Protein AF-T1BPV6-F1 (afdb_monomer_lite)

Foldseek 3Di:
DDDDPPPDDVVVVVVVVVVVVVVVVVVLVVVCVVVVHPDDDCVVPVVVVVVVVVVVVVVVVVVVVD

Organism: NCBI:txid410659

Structure (mmCIF, N/CA/C/O backbone):
data_AF-T1BPV6-F1
#
_entry.id   AF-T1BPV6-F1
#
loop_
_atom_site.group_PDB
_atom_site.id
_atom_site.type_symbol
_atom_site.label_atom_id
_atom_site.label_alt_id
_atom_site.label_comp_id
_atom_site.label_asym_id
_atom_site.label_entity_id
_atom_site.label_seq_id
_atom_site.pdbx_PDB_ins_code
_atom_site.Cartn_x
_atom_site.Cartn_y
_atom_site.Cartn_z
_atom_site.occupancy
_atom_site.B_iso_or_equiv
_atom_site.auth_seq_id
_atom_site.auth_comp_id
_atom_site.auth_asym_id
_atom_site.auth_atom_id
_atom_site.pdbx_PDB_model_num
ATOM 1 N N . MET A 1 1 ? 16.498 -15.850 -34.882 1.00 46.31 1 MET A N 1
ATOM 2 C CA . MET A 1 1 ? 17.365 -14.743 -34.430 1.00 46.31 1 MET A CA 1
ATOM 3 C C . MET A 1 1 ? 16.518 -13.493 -34.378 1.00 46.31 1 MET A C 1
ATOM 5 O O . MET A 1 1 ? 15.911 -13.136 -35.378 1.00 46.31 1 MET A O 1
ATOM 9 N N . SER A 1 2 ? 16.384 -12.951 -33.173 1.00 52.28 2 SER A N 1
ATOM 10 C CA . SER A 1 2 ? 15.510 -11.847 -32.796 1.00 52.28 2 SER A CA 1
ATOM 11 C C . SER A 1 2 ? 15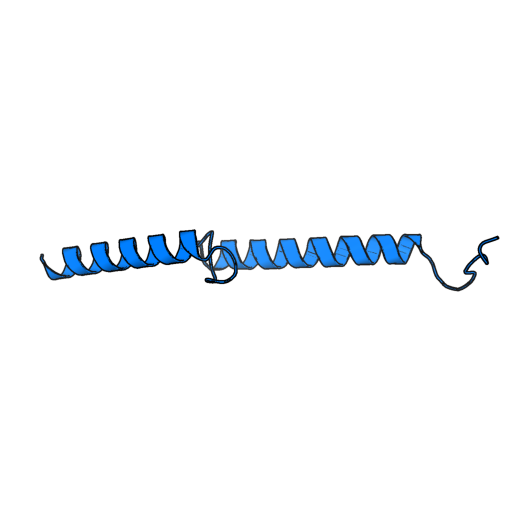.731 -10.625 -33.683 1.00 52.28 2 SER A C 1
ATOM 13 O O . SER A 1 2 ? 16.850 -10.127 -33.784 1.00 52.28 2 SER A O 1
ATOM 15 N N . GLY A 1 3 ? 14.662 -10.161 -34.331 1.00 60.47 3 GLY A N 1
ATOM 16 C CA . GLY A 1 3 ? 14.673 -8.915 -35.083 1.00 60.47 3 GLY A CA 1
ATOM 17 C C . GLY A 1 3 ? 14.988 -7.762 -34.140 1.00 60.47 3 GLY A C 1
ATOM 18 O O . GLY A 1 3 ? 14.313 -7.574 -33.129 1.00 60.47 3 GLY A O 1
ATOM 19 N N . MET A 1 4 ? 16.044 -7.019 -34.453 1.00 61.91 4 MET A N 1
ATOM 20 C CA . MET A 1 4 ? 16.382 -5.781 -33.771 1.00 61.91 4 MET A CA 1
ATOM 21 C C . MET A 1 4 ? 15.183 -4.841 -33.923 1.00 61.91 4 MET A C 1
ATOM 23 O O . MET A 1 4 ? 14.823 -4.469 -35.040 1.00 61.91 4 MET A O 1
ATOM 27 N N . VAL A 1 5 ? 14.509 -4.517 -32.819 1.00 60.59 5 VAL A N 1
ATOM 28 C CA . VAL A 1 5 ? 13.330 -3.650 -32.850 1.00 60.59 5 VAL A CA 1
ATOM 29 C C . VAL A 1 5 ? 13.820 -2.211 -32.989 1.00 60.59 5 VAL A C 1
ATOM 31 O O . VAL A 1 5 ? 13.939 -1.483 -32.012 1.00 60.59 5 VAL A O 1
ATOM 34 N N . ILE A 1 6 ? 14.157 -1.816 -34.220 1.00 62.47 6 ILE A N 1
ATOM 35 C CA . ILE A 1 6 ? 14.711 -0.492 -34.566 1.00 62.47 6 ILE A CA 1
ATOM 36 C C . ILE A 1 6 ? 13.799 0.649 -34.064 1.00 62.47 6 ILE A C 1
ATOM 38 O O . ILE A 1 6 ? 14.282 1.727 -33.739 1.00 62.47 6 ILE A O 1
ATOM 42 N N . ASN A 1 7 ? 12.495 0.380 -33.913 1.00 67.00 7 ASN A N 1
ATOM 43 C CA . ASN A 1 7 ? 11.479 1.344 -33.477 1.00 67.00 7 ASN A CA 1
ATOM 44 C C . ASN A 1 7 ? 10.945 1.130 -32.048 1.00 67.00 7 ASN A C 1
ATOM 46 O O . ASN A 1 7 ? 10.077 1.884 -31.612 1.00 67.00 7 ASN A O 1
ATOM 50 N N . THR A 1 8 ? 11.401 0.118 -31.300 1.00 71.31 8 THR A N 1
ATOM 51 C CA . THR A 1 8 ? 10.904 -0.133 -29.935 1.00 71.31 8 THR A CA 1
ATOM 52 C C . THR A 1 8 ? 12.067 -0.237 -28.969 1.00 71.31 8 THR A C 1
ATOM 54 O O . THR A 1 8 ? 12.801 -1.221 -28.935 1.00 71.31 8 THR A O 1
ATOM 57 N N . ASN A 1 9 ? 12.212 0.792 -28.140 1.00 81.06 9 ASN A N 1
ATOM 58 C CA . ASN A 1 9 ? 13.227 0.834 -27.103 1.00 81.06 9 ASN A CA 1
ATOM 59 C C . ASN A 1 9 ? 12.796 -0.043 -25.914 1.00 81.06 9 ASN A C 1
ATOM 61 O O . ASN A 1 9 ? 12.062 0.395 -25.028 1.00 81.06 9 ASN A O 1
ATOM 65 N N . THR A 1 10 ? 13.259 -1.291 -25.892 1.00 84.06 10 THR A N 1
ATOM 66 C CA . THR A 1 10 ? 12.965 -2.265 -24.829 1.00 84.06 10 THR A CA 1
ATOM 67 C C . THR A 1 10 ? 13.479 -1.828 -23.455 1.00 84.06 10 THR A C 1
ATOM 69 O O . THR A 1 10 ? 12.833 -2.119 -22.450 1.00 84.06 10 THR A O 1
ATOM 72 N N . ALA A 1 11 ? 14.579 -1.069 -23.393 1.00 85.81 11 ALA A N 1
ATOM 73 C CA . ALA A 1 11 ? 15.065 -0.478 -22.146 1.00 85.81 11 ALA A CA 1
ATOM 74 C C . ALA A 1 11 ? 14.110 0.612 -21.630 1.00 85.81 11 ALA A C 1
ATOM 76 O O . ALA A 1 11 ? 13.813 0.652 -20.438 1.00 85.81 11 ALA A O 1
ATOM 77 N N . SER A 1 12 ? 13.562 1.446 -22.524 1.00 87.00 12 SER A N 1
ATOM 78 C CA . SER A 1 12 ? 12.524 2.426 -22.175 1.00 87.00 12 SER A CA 1
ATOM 79 C C . SER A 1 12 ? 11.235 1.744 -21.720 1.00 87.00 12 SER A C 1
ATOM 81 O O . SER A 1 12 ? 10.667 2.155 -20.715 1.00 87.00 12 SER A O 1
ATOM 83 N N . LEU A 1 13 ? 10.808 0.662 -22.379 1.00 88.88 13 LEU A N 1
ATOM 84 C CA . LEU A 1 13 ? 9.651 -0.125 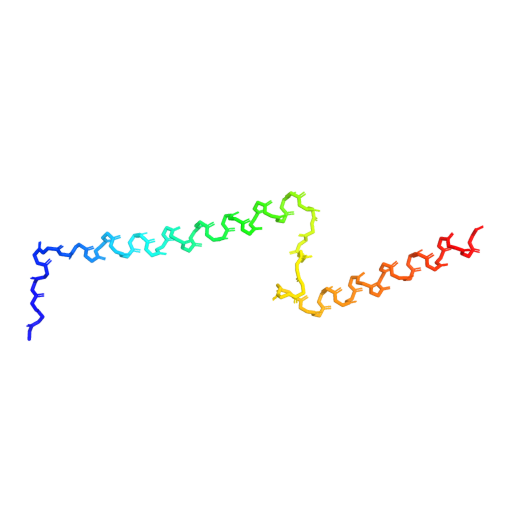-21.936 1.00 88.88 13 LEU A CA 1
ATOM 85 C C . LEU A 1 13 ? 9.868 -0.732 -20.543 1.00 88.88 13 LEU A C 1
ATOM 87 O O . LEU A 1 13 ? 8.983 -0.652 -19.692 1.00 88.88 13 LEU A O 1
ATOM 91 N N . GLY A 1 14 ? 11.054 -1.286 -20.279 1.00 89.94 14 GLY A N 1
ATOM 92 C CA . GLY A 1 14 ? 11.416 -1.787 -18.952 1.00 89.94 14 GLY A CA 1
ATOM 93 C C . GLY A 1 14 ? 11.429 -0.681 -17.894 1.00 89.94 14 GLY A C 1
ATOM 94 O O . GLY A 1 14 ? 10.910 -0.871 -16.793 1.00 89.94 14 GLY A O 1
ATOM 95 N N . ALA A 1 15 ? 11.962 0.496 -18.226 1.00 90.62 15 ALA A N 1
ATOM 96 C CA . ALA A 1 15 ? 11.945 1.658 -17.341 1.00 90.62 15 ALA A CA 1
ATOM 97 C C . ALA A 1 15 ? 10.512 2.144 -17.062 1.00 90.62 15 ALA A C 1
ATOM 99 O O . ALA A 1 15 ? 10.169 2.376 -15.907 1.00 90.62 15 ALA A O 1
ATOM 100 N N . GLN A 1 16 ? 9.656 2.224 -18.084 1.00 92.69 16 GLN A N 1
ATOM 101 C CA . GLN A 1 16 ? 8.245 2.603 -17.950 1.00 92.69 16 GLN A CA 1
ATOM 102 C C . GLN A 1 16 ? 7.459 1.597 -17.099 1.00 92.69 16 GLN A C 1
ATOM 104 O O . GLN A 1 16 ? 6.661 1.996 -16.257 1.00 92.69 16 GLN A O 1
ATOM 109 N N . PHE A 1 17 ? 7.713 0.296 -17.254 1.00 92.94 17 PHE A N 1
ATOM 110 C CA . PHE A 1 17 ? 7.096 -0.736 -16.418 1.00 92.94 17 PHE A CA 1
ATOM 111 C C . PHE A 1 17 ? 7.480 -0.593 -14.936 1.00 92.94 17 PHE A C 1
ATOM 113 O O . PHE A 1 17 ? 6.617 -0.641 -14.059 1.00 92.94 17 PHE A O 1
ATOM 120 N N . ASN A 1 18 ? 8.766 -0.370 -14.647 1.00 94.31 18 ASN A N 1
ATOM 121 C CA . ASN A 1 18 ? 9.229 -0.121 -13.279 1.00 94.31 18 ASN A CA 1
ATOM 122 C C . ASN A 1 18 ? 8.704 1.212 -12.721 1.00 94.31 18 ASN A C 1
ATOM 124 O O . ASN A 1 18 ? 8.379 1.291 -11.534 1.00 94.31 18 ASN A O 1
ATOM 128 N N . LEU A 1 19 ? 8.586 2.243 -13.564 1.00 95.31 19 LEU A N 1
ATOM 129 C CA . LEU A 1 19 ? 8.012 3.535 -13.194 1.00 95.31 19 LEU A CA 1
ATOM 130 C C . LEU A 1 19 ? 6.540 3.388 -12.810 1.00 95.31 19 LEU A C 1
ATOM 132 O O . LEU A 1 19 ? 6.164 3.857 -11.742 1.00 95.31 19 LEU A O 1
ATOM 136 N N . ASN A 1 20 ? 5.739 2.677 -13.607 1.00 95.69 20 ASN A N 1
ATOM 137 C CA . ASN A 1 20 ? 4.336 2.406 -13.284 1.00 95.69 20 ASN A CA 1
ATOM 138 C C . ASN A 1 20 ? 4.200 1.659 -11.950 1.00 95.69 20 ASN A C 1
ATOM 140 O O . ASN A 1 20 ? 3.474 2.110 -11.070 1.00 95.69 20 ASN A O 1
ATOM 144 N N . GLN A 1 21 ? 4.989 0.600 -11.727 1.00 95.69 21 GLN A N 1
ATOM 145 C CA . GLN A 1 21 ? 4.987 -0.094 -10.431 1.00 95.69 21 GLN A CA 1
ATOM 146 C C . GLN A 1 21 ? 5.388 0.815 -9.260 1.00 95.69 21 GLN A C 1
ATOM 148 O O . GLN A 1 21 ? 4.852 0.697 -8.157 1.00 95.69 21 GLN A O 1
ATOM 153 N N . THR A 1 22 ? 6.356 1.708 -9.471 1.00 95.38 22 THR A N 1
ATOM 154 C CA . THR A 1 22 ? 6.790 2.659 -8.440 1.00 95.38 22 THR A CA 1
ATOM 155 C C . THR A 1 22 ? 5.700 3.690 -8.159 1.00 95.38 22 THR A C 1
ATOM 157 O O . THR A 1 22 ? 5.455 4.009 -6.996 1.00 95.38 22 THR A O 1
ATOM 160 N N . GLN A 1 23 ? 5.000 4.153 -9.195 1.00 95.44 23 GLN A N 1
ATOM 161 C CA . GLN A 1 23 ? 3.871 5.068 -9.076 1.00 95.44 23 GLN A CA 1
ATOM 162 C C . GLN A 1 23 ? 2.710 4.434 -8.299 1.00 95.44 23 GLN A C 1
ATOM 164 O O . GLN A 1 23 ? 2.160 5.074 -7.406 1.00 95.44 23 GLN A O 1
ATOM 169 N N . ASP A 1 24 ? 2.386 3.166 -8.558 1.00 93.81 24 ASP A N 1
ATOM 170 C CA .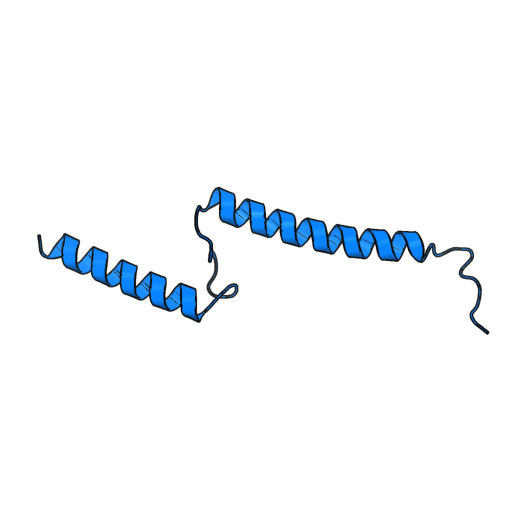 ASP A 1 24 ? 1.337 2.444 -7.827 1.00 93.81 24 ASP A CA 1
ATOM 171 C C . ASP A 1 24 ? 1.677 2.303 -6.336 1.00 93.81 24 ASP A C 1
ATOM 173 O O . ASP A 1 24 ? 0.846 2.566 -5.458 1.00 93.81 24 ASP A O 1
ATOM 177 N N . ARG A 1 25 ? 2.934 1.960 -6.026 1.00 91.06 25 ARG A N 1
ATOM 178 C CA . ARG A 1 25 ? 3.428 1.890 -4.640 1.00 91.06 25 ARG A CA 1
ATOM 179 C C . ARG A 1 25 ? 3.407 3.255 -3.954 1.00 91.06 25 ARG A C 1
ATOM 181 O O . ARG A 1 25 ? 3.051 3.338 -2.774 1.00 91.06 25 ARG A O 1
ATOM 188 N N . LEU A 1 26 ? 3.765 4.318 -4.673 1.00 93.06 26 LEU A N 1
ATOM 189 C CA . LEU A 1 26 ? 3.701 5.688 -4.170 1.00 93.06 26 LEU A CA 1
ATOM 190 C C . LEU A 1 26 ? 2.255 6.089 -3.864 1.00 93.06 26 LEU A C 1
ATOM 192 O O . LEU A 1 26 ? 1.984 6.560 -2.763 1.00 93.06 26 LEU A O 1
ATOM 196 N N . ASN A 1 27 ? 1.320 5.831 -4.778 1.00 91.75 27 ASN A N 1
ATOM 197 C CA . ASN A 1 27 ? -0.102 6.118 -4.583 1.00 91.75 27 ASN A CA 1
ATOM 198 C C . ASN A 1 27 ? -0.663 5.377 -3.357 1.00 91.75 27 ASN A C 1
ATOM 200 O O . ASN A 1 27 ? -1.354 5.975 -2.534 1.00 91.75 27 ASN A O 1
ATOM 204 N N . SER A 1 28 ? -0.315 4.097 -3.177 1.00 87.81 28 SER A N 1
ATOM 205 C CA . SER A 1 28 ? -0.687 3.334 -1.975 1.00 87.81 28 SER A CA 1
ATOM 206 C C . SER A 1 28 ? -0.106 3.953 -0.696 1.00 87.81 28 SER A C 1
ATOM 208 O O . SER A 1 28 ? -0.807 4.097 0.308 1.00 87.81 28 SER A O 1
ATOM 210 N N . SER A 1 29 ? 1.156 4.387 -0.742 1.00 89.31 29 SER A N 1
ATOM 211 C CA . SER A 1 29 ? 1.825 5.037 0.390 1.00 89.31 29 SER A CA 1
ATOM 212 C C . SER A 1 29 ? 1.178 6.378 0.745 1.00 89.31 29 SER A C 1
ATOM 214 O O . SER A 1 29 ? 0.956 6.648 1.923 1.00 89.31 29 SER A 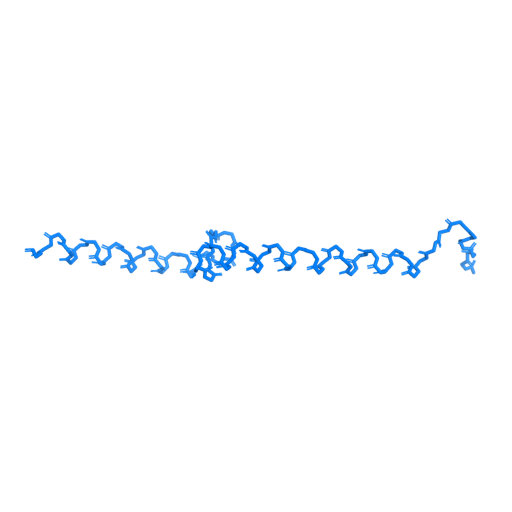O 1
ATOM 216 N N . ILE A 1 30 ? 0.807 7.182 -0.256 1.00 91.19 30 ILE A N 1
ATOM 217 C CA . ILE A 1 30 ? 0.073 8.441 -0.071 1.00 91.19 30 ILE A CA 1
ATOM 218 C C . ILE A 1 30 ? -1.305 8.175 0.538 1.00 91.19 30 ILE A C 1
ATOM 220 O O . ILE A 1 30 ? -1.686 8.856 1.485 1.00 91.19 30 ILE A O 1
ATOM 224 N N . ASN A 1 31 ? -2.030 7.160 0.063 1.00 86.94 31 ASN A N 1
ATOM 225 C CA . ASN A 1 31 ? -3.334 6.798 0.622 1.00 86.94 31 ASN A CA 1
ATOM 226 C C . ASN A 1 31 ? -3.235 6.390 2.098 1.00 86.94 31 ASN A C 1
ATOM 228 O O . ASN A 1 31 ? -4.038 6.847 2.909 1.00 86.94 31 ASN A O 1
ATOM 232 N N . ARG A 1 32 ? -2.227 5.588 2.465 1.00 86.81 32 ARG A N 1
ATOM 233 C CA . ARG A 1 32 ? -1.962 5.209 3.866 1.00 86.81 32 ARG A CA 1
ATOM 234 C C . ARG A 1 32 ? -1.554 6.402 4.725 1.00 86.81 32 ARG A C 1
ATOM 236 O O . ARG A 1 32 ? -1.984 6.499 5.868 1.00 86.81 32 ARG A O 1
ATOM 243 N N . LEU A 1 33 ? -0.739 7.310 4.185 1.00 88.81 33 LEU A N 1
ATOM 244 C CA . LEU A 1 33 ? -0.350 8.535 4.883 1.00 88.81 33 LEU A CA 1
ATOM 245 C C . LEU A 1 33 ? -1.560 9.450 5.110 1.00 88.81 33 LEU A C 1
ATOM 247 O O . LEU A 1 33 ? -1.734 9.968 6.207 1.00 88.81 33 LEU A O 1
ATOM 251 N N . SER A 1 34 ? -2.405 9.620 4.093 1.00 90.38 34 SER A N 1
ATOM 252 C CA . SER A 1 34 ? -3.589 10.477 4.160 1.00 90.38 34 SER A CA 1
ATOM 253 C C . SER A 1 34 ? -4.672 9.918 5.078 1.00 90.38 34 SER A C 1
ATOM 255 O O . SER A 1 34 ? -5.381 10.702 5.703 1.00 90.38 34 SER A O 1
ATOM 257 N N . SER A 1 35 ? -4.843 8.594 5.139 1.00 86.00 35 SER A N 1
ATOM 258 C CA . SER A 1 35 ? -5.843 7.976 6.014 1.00 86.00 35 SER A CA 1
ATOM 259 C C . SER A 1 35 ? -5.320 7.711 7.424 1.00 86.00 35 SER A C 1
ATOM 261 O O . SER A 1 35 ? -6.113 7.555 8.348 1.00 86.00 35 SER A O 1
ATOM 263 N N . GLY A 1 36 ? -3.996 7.626 7.594 1.00 85.31 36 GLY A N 1
ATOM 264 C CA . GLY A 1 36 ? -3.352 7.177 8.827 1.00 85.31 36 GLY A CA 1
ATOM 265 C C . GLY A 1 36 ? -3.506 5.673 9.092 1.00 85.31 36 GLY A C 1
ATOM 266 O O . GLY A 1 36 ? -2.948 5.164 10.065 1.00 85.31 36 GLY A O 1
ATOM 267 N N . TYR A 1 37 ? -4.224 4.937 8.235 1.00 81.12 37 TYR A N 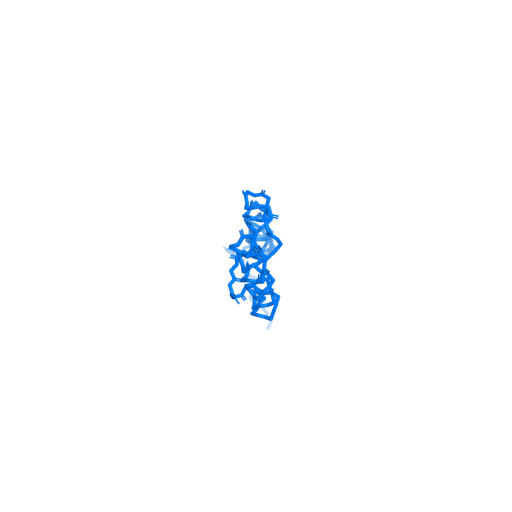1
ATOM 268 C CA . TYR A 1 37 ? -4.465 3.506 8.385 1.00 81.12 37 TYR A CA 1
ATOM 269 C C . TYR A 1 37 ? -3.541 2.697 7.480 1.00 81.12 37 TYR A C 1
ATOM 271 O O . TYR A 1 37 ? -3.448 2.913 6.272 1.00 81.12 37 TYR A O 1
ATOM 279 N N . ARG A 1 38 ? -2.885 1.689 8.062 1.00 79.50 38 ARG A N 1
ATOM 280 C CA . ARG A 1 38 ? -2.039 0.749 7.311 1.00 79.50 38 ARG A CA 1
ATOM 281 C C . ARG A 1 38 ? -2.851 -0.114 6.336 1.00 79.50 38 ARG A C 1
ATOM 283 O O . ARG A 1 38 ? -2.364 -0.429 5.252 1.00 79.50 38 ARG A O 1
ATOM 290 N N . VAL A 1 39 ? -4.071 -0.482 6.728 1.00 78.94 39 VAL A N 1
ATOM 291 C CA . VAL A 1 39 ? -5.046 -1.227 5.921 1.00 78.94 39 VAL A CA 1
ATOM 292 C C . VAL A 1 39 ? -6.219 -0.292 5.678 1.00 78.94 39 VAL A C 1
ATOM 294 O O . VAL A 1 39 ? -6.955 0.014 6.613 1.00 78.94 39 VAL A O 1
ATOM 297 N N . ASN A 1 40 ? -6.347 0.215 4.452 1.00 73.25 40 ASN A N 1
ATOM 298 C CA . ASN A 1 40 ? -7.366 1.212 4.127 1.00 73.25 40 ASN A CA 1
ATOM 299 C C . ASN A 1 40 ? -8.603 0.568 3.488 1.00 73.25 40 ASN A C 1
ATOM 301 O O . ASN A 1 40 ? -9.718 1.047 3.682 1.00 73.25 40 ASN A O 1
ATOM 305 N N . THR A 1 41 ? -8.419 -0.537 2.757 1.00 77.88 41 THR A N 1
ATOM 306 C CA . THR A 1 41 ? -9.515 -1.284 2.135 1.00 77.88 41 THR A CA 1
ATOM 307 C C . THR A 1 41 ? -9.527 -2.755 2.568 1.00 77.88 41 THR A C 1
ATOM 309 O O . THR A 1 41 ? -8.470 -3.314 2.872 1.00 77.88 41 THR A O 1
ATOM 312 N N . PRO A 1 42 ? -10.697 -3.427 2.546 1.00 74.19 42 PRO A N 1
ATOM 313 C CA . PRO A 1 42 ? -10.784 -4.871 2.776 1.00 74.19 42 PRO A CA 1
ATOM 314 C C . PRO A 1 42 ? -10.001 -5.689 1.743 1.00 74.19 42 PRO A C 1
ATOM 316 O O . PRO A 1 42 ? -9.663 -6.834 2.010 1.00 74.19 42 PRO A O 1
ATOM 319 N N . ALA A 1 43 ? -9.728 -5.116 0.565 1.00 80.06 43 ALA A N 1
ATOM 320 C CA . ALA A 1 43 ? -8.953 -5.761 -0.488 1.00 80.06 43 ALA A CA 1
ATOM 321 C C . ALA A 1 43 ? -7.447 -5.805 -0.171 1.00 80.06 43 ALA A C 1
ATOM 323 O O . ALA A 1 43 ? -6.770 -6.724 -0.623 1.00 80.06 43 ALA A O 1
ATOM 324 N N . ASP A 1 44 ? -6.935 -4.847 0.613 1.00 78.56 44 ASP A N 1
ATOM 325 C CA . ASP A 1 44 ? -5.515 -4.787 0.984 1.00 78.56 44 ASP A CA 1
ATOM 326 C C . ASP A 1 44 ? -5.141 -5.860 2.021 1.00 78.56 44 ASP A C 1
ATOM 328 O O . ASP A 1 44 ? -4.049 -6.422 1.966 1.00 78.56 44 ASP A O 1
ATOM 332 N N . ASP A 1 45 ? -6.034 -6.119 2.983 1.00 82.25 45 ASP A N 1
ATOM 333 C CA . ASP A 1 45 ? -5.885 -7.148 4.020 1.00 82.25 45 ASP A CA 1
ATOM 334 C C . ASP A 1 45 ? -7.260 -7.471 4.645 1.00 82.25 45 ASP A C 1
ATOM 336 O O . ASP A 1 45 ? -7.691 -6.795 5.587 1.00 82.25 45 ASP A O 1
ATOM 340 N N . PRO A 1 46 ? -7.967 -8.502 4.146 1.00 82.94 46 PRO A N 1
ATOM 341 C CA . PRO A 1 46 ? -9.291 -8.863 4.648 1.00 82.94 46 PRO A CA 1
ATOM 342 C C . PRO A 1 46 ? -9.290 -9.245 6.134 1.00 82.94 46 PRO A C 1
ATOM 344 O O . PRO A 1 46 ? -10.233 -8.923 6.859 1.00 82.94 46 PRO A O 1
ATOM 347 N N . ALA A 1 47 ? -8.232 -9.916 6.603 1.00 86.56 47 ALA A N 1
ATOM 348 C CA . ALA A 1 47 ? -8.133 -10.391 7.980 1.00 86.56 47 ALA A CA 1
ATOM 349 C C . ALA A 1 47 ? -7.813 -9.239 8.943 1.00 86.56 47 ALA A C 1
ATOM 351 O O . ALA A 1 47 ? -8.489 -9.077 9.963 1.00 86.56 47 ALA A O 1
ATOM 352 N N . GLY A 1 48 ? -6.835 -8.397 8.598 1.00 84.38 48 GLY A N 1
ATOM 353 C CA . GLY A 1 48 ? -6.490 -7.199 9.365 1.00 84.38 48 GLY A CA 1
ATOM 354 C C . GLY A 1 48 ? -7.642 -6.195 9.425 1.00 84.38 48 GLY A C 1
ATOM 355 O O . GLY A 1 48 ? -7.911 -5.628 10.487 1.00 84.38 48 GLY A O 1
ATOM 356 N N . TYR A 1 49 ? -8.381 -6.036 8.324 1.00 87.12 49 TYR A N 1
ATOM 357 C CA . TYR A 1 49 ? -9.584 -5.207 8.287 1.00 87.12 49 TYR A CA 1
ATOM 358 C C . TYR A 1 49 ? -10.692 -5.755 9.203 1.00 87.12 49 TYR A C 1
ATOM 360 O O . TYR A 1 49 ? -11.269 -5.000 9.987 1.00 87.12 49 TYR A O 1
ATOM 368 N N . ALA A 1 50 ? -10.962 -7.066 9.167 1.00 87.50 50 ALA A N 1
ATOM 369 C CA . ALA A 1 50 ? -11.974 -7.694 10.019 1.00 87.50 50 ALA A CA 1
ATOM 370 C C . ALA A 1 50 ? -11.650 -7.555 11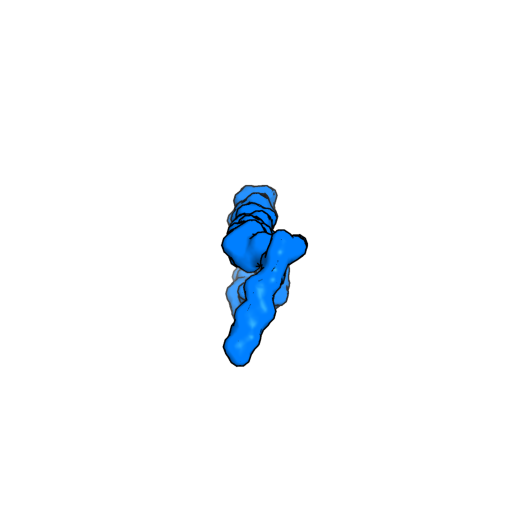.517 1.00 87.50 50 ALA A C 1
ATOM 372 O O . ALA A 1 50 ? -12.524 -7.190 12.304 1.00 87.50 50 ALA A O 1
ATOM 373 N N . ILE A 1 51 ? -10.391 -7.773 11.913 1.00 85.69 51 ILE A N 1
ATOM 374 C CA . ILE A 1 51 ? -9.953 -7.591 13.307 1.00 85.69 51 ILE A CA 1
ATOM 375 C C . ILE A 1 51 ? -10.115 -6.127 13.733 1.00 85.69 51 ILE A C 1
ATOM 377 O O . ILE A 1 51 ? -10.650 -5.859 14.809 1.00 85.69 51 ILE A O 1
ATOM 381 N N . GLY A 1 52 ? -9.726 -5.175 12.878 1.00 87.00 52 GLY A N 1
ATOM 382 C CA . GLY A 1 52 ? -9.911 -3.746 13.143 1.00 87.00 52 GLY A CA 1
ATOM 383 C C . GLY A 1 52 ? -11.381 -3.363 13.357 1.00 87.00 52 GLY A C 1
ATOM 384 O O . GLY A 1 52 ? -11.695 -2.601 14.275 1.00 87.00 52 GLY A O 1
ATOM 385 N N . GLN A 1 53 ? -12.296 -3.938 12.571 1.00 87.88 53 GLN A N 1
ATOM 386 C CA . GLN A 1 53 ? -13.740 -3.746 12.747 1.00 87.88 53 GLN A CA 1
ATOM 387 C C . GLN A 1 53 ? -14.246 -4.330 14.071 1.00 87.88 53 GLN A C 1
ATOM 389 O O . GLN A 1 53 ? -14.989 -3.658 14.791 1.00 87.88 53 GLN A O 1
ATOM 394 N N . VAL A 1 54 ? -13.799 -5.533 14.446 1.00 90.88 54 VAL A N 1
ATOM 395 C CA . VAL A 1 54 ? -14.143 -6.140 15.742 1.00 90.88 54 VAL A CA 1
ATOM 396 C C . VAL A 1 54 ? -13.648 -5.265 16.895 1.00 90.88 54 VAL A C 1
ATOM 398 O O . VAL A 1 54 ? -14.429 -4.932 17.785 1.00 90.88 54 VAL A O 1
ATOM 401 N N . MET A 1 55 ? -12.398 -4.801 16.856 1.00 90.06 55 MET A N 1
ATOM 402 C CA . MET A 1 55 ? -11.854 -3.908 17.887 1.00 90.06 55 MET A CA 1
ATOM 403 C C . MET A 1 55 ? -12.617 -2.578 17.955 1.00 90.06 55 MET A C 1
ATOM 405 O O . MET A 1 55 ? -12.942 -2.110 19.044 1.00 90.06 55 MET A O 1
ATOM 409 N N . THR A 1 56 ? -12.980 -2.003 16.805 1.00 89.50 56 THR A N 1
ATOM 410 C CA . THR A 1 56 ? -13.800 -0.782 16.735 1.00 89.50 56 THR A CA 1
ATOM 411 C C . THR A 1 56 ? -15.183 -0.998 17.351 1.00 89.50 56 THR A C 1
ATOM 413 O O . THR A 1 56 ? -15.676 -0.137 18.080 1.00 89.50 56 THR A O 1
ATOM 416 N N . SER A 1 57 ? -15.812 -2.148 17.090 1.00 91.25 57 SER A N 1
ATOM 417 C CA . SER A 1 57 ? -17.108 -2.496 17.682 1.00 91.25 57 SER A CA 1
ATOM 418 C C . SER A 1 57 ? -17.018 -2.653 19.202 1.00 91.25 57 SER A C 1
ATOM 420 O O . SER A 1 57 ? -17.874 -2.142 19.923 1.00 91.25 57 SER A O 1
ATOM 422 N N . TYR A 1 58 ? -15.934 -3.259 19.694 1.00 90.38 58 TYR A N 1
ATOM 423 C CA . TYR A 1 58 ? -15.681 -3.417 21.120 1.00 90.38 58 TYR A CA 1
ATOM 424 C C . TYR A 1 58 ? -15.486 -2.059 21.808 1.00 90.38 58 TYR A C 1
ATOM 426 O O . TYR A 1 58 ? -16.139 -1.785 22.812 1.00 90.38 58 TYR A O 1
ATOM 434 N N . ILE A 1 59 ? -14.687 -1.161 21.221 1.00 89.56 59 ILE A N 1
ATOM 435 C CA . ILE A 1 59 ? -14.489 0.204 21.739 1.00 89.56 59 ILE A CA 1
ATOM 436 C C . ILE A 1 59 ? -15.820 0.962 21.825 1.00 89.56 59 ILE A C 1
ATOM 438 O O . ILE A 1 59 ? -16.120 1.551 22.860 1.00 89.56 59 ILE A O 1
ATOM 442 N N . LYS A 1 60 ? -16.647 0.906 20.773 1.00 92.38 60 LYS A N 1
ATOM 443 C CA . LYS A 1 60 ? -17.975 1.541 20.777 1.00 92.38 60 LYS A CA 1
ATOM 444 C C . LYS A 1 60 ? -18.883 0.964 21.863 1.00 92.38 60 LYS A C 1
ATOM 446 O O . LYS A 1 60 ? -19.578 1.726 22.525 1.00 92.38 60 LYS A O 1
ATOM 451 N N . SER A 1 61 ? -18.850 -0.354 22.070 1.00 92.06 61 SER A N 1
ATOM 452 C CA . SER A 1 61 ? -19.635 -0.998 23.128 1.00 92.06 61 SER A CA 1
ATOM 453 C C . SER A 1 61 ? -19.203 -0.556 24.528 1.00 92.06 61 SER A C 1
ATOM 455 O O . SER A 1 61 ? -20.062 -0.261 25.352 1.00 92.06 61 SER A O 1
ATOM 457 N N . ILE A 1 62 ? -17.894 -0.422 24.778 1.00 92.69 62 ILE A N 1
ATOM 458 C CA . ILE A 1 62 ? -17.373 0.101 26.048 1.00 92.69 62 ILE A CA 1
ATOM 459 C C . ILE A 1 62 ? -17.811 1.551 26.238 1.00 92.69 62 ILE A C 1
ATOM 461 O O . ILE A 1 62 ? -18.274 1.906 27.314 1.00 92.69 62 ILE A O 1
ATOM 465 N N . GLN A 1 63 ? -17.701 2.383 25.201 1.00 89.69 63 GLN A N 1
ATOM 466 C CA . GLN A 1 63 ? -18.074 3.794 25.289 1.00 89.69 63 GLN A CA 1
ATOM 467 C C . GLN A 1 63 ? -19.576 4.009 25.513 1.00 89.69 63 GLN A C 1
ATOM 469 O O . GLN A 1 63 ? -19.954 5.004 26.112 1.00 89.69 63 GLN A O 1
ATOM 474 N N . GLN A 1 64 ? -20.428 3.095 25.045 1.00 85.25 64 GLN A N 1
ATOM 475 C CA . GLN A 1 64 ? -21.865 3.122 25.321 1.00 85.25 64 GLN A CA 1
ATOM 476 C C . GLN A 1 64 ? -22.214 2.588 26.722 1.00 85.25 64 GLN A C 1
ATOM 478 O O . GLN A 1 64 ? -23.281 2.898 27.246 1.00 85.25 64 GLN A O 1
ATOM 483 N N . ALA A 1 65 ? -21.352 1.754 27.305 1.00 74.81 65 ALA A N 1
ATOM 484 C CA . ALA A 1 65 ? -21.558 1.168 28.626 1.00 74.81 65 ALA A CA 1
ATOM 485 C C . ALA A 1 65 ? -21.151 2.098 29.787 1.00 74.81 65 ALA A C 1
ATOM 487 O O . ALA A 1 65 ? -21.456 1.776 30.936 1.00 74.81 65 ALA A O 1
ATOM 488 N N . VAL A 1 66 ? -20.464 3.208 29.495 1.00 65.38 66 VAL A N 1
ATOM 489 C CA . VAL A 1 66 ? -20.043 4.255 30.446 1.00 65.38 66 VAL A CA 1
ATOM 490 C C . VAL A 1 66 ? -20.961 5.462 30.319 1.00 65.38 66 VAL A C 1
ATOM 492 O O . VAL A 1 66 ? -21.363 5.989 31.379 1.00 65.38 66 VAL A O 1
#

pLDDT: mean 83.91, std 10.85, range [46.31, 95.69]

Radius of gyration: 21.93 Å; chains: 1; bounding box: 39×25×66 Å

Secondary structure (DSSP, 8-state):
-----TT--HHHHHHHHHHHHHHHHHHHHHHHHHH--S--STTT-HHHHHHHHHHHHHHHHHHHH-

Sequence (66 aa):
MSGMVINTNTASLGAQFNLNQTQDRLNSSINRLSSGYRVNTPADDPAGYAIGQVMTSYIKSIQQAV

InterPro domains:
  IPR001029 Flagellin, N-terminal domain [PF00669] (6-66)
  IPR001492 Flagellin [PTHR42792] (4-66)